Protein AF-A0A6N9V936-F1 (afdb_monomer_lite)

Radius of gyration: 14.35 Å; chains: 1; bounding box: 36×23×33 Å

Sequence (68 aa):
KRFIVHTEVYDVFTQRFTEAMRALRVGDPMDDTTEVGPLSSERGRSDLAELVDDAVERGAAVLCGGGR

InterPro domains:
  IPR015590 Aldehyde dehydrogenase domain [PF00171] (1-66)
  IPR016161 Aldehyde/histidinol dehydrogenase [SSF53720] (1-68)
  IPR016163 Aldehyde dehydrogenase, C-terminal [G3DSA:3.40.309.10] (1-68)
  IPR047110 Succinate-semialdehyde dehydrogenase [NADP(+)] GABD/Sad-like [PTHR43217] (1-67)

Foldseek 3Di:
DDDDDDPVCVVVCVVVVLVVVQPAAEDDPPDPNHPHYDDPDPVVVVVVLVVLVVCVVVPDDDSDDSDD

Organism: Streptomyces microflavus (NCBI:txid1919)

pLDDT: mean 95.52, std 5.57, range [60.62, 98.5]

Secondary s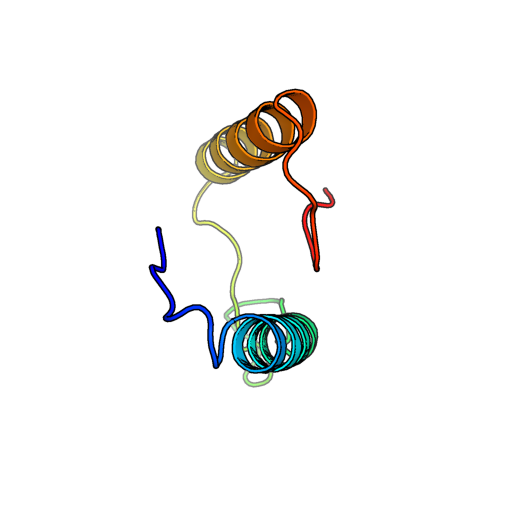tructure (DSSP, 8-state):
------GGGHHHHHHHHHHHHHH--B--TTSTT-SB---S-HHHHHHHHHHHHHHHHTT----S----

S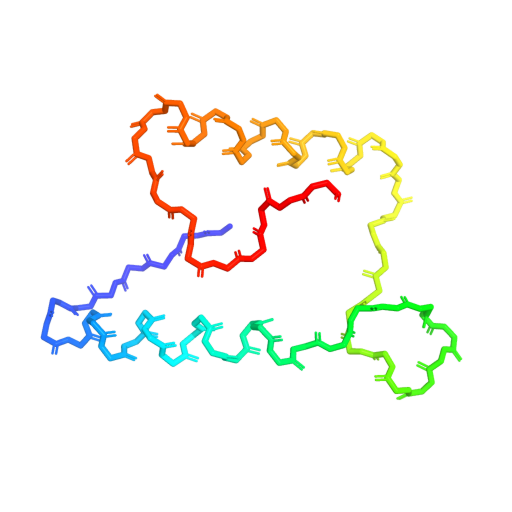tructure (mmCIF, N/CA/C/O backbone):
data_AF-A0A6N9V936-F1
#
_entry.id   AF-A0A6N9V936-F1
#
loop_
_atom_site.group_PDB
_atom_site.id
_atom_site.type_symbol
_atom_site.label_atom_id
_atom_site.label_alt_id
_atom_site.label_comp_id
_atom_site.label_asym_id
_atom_site.label_entity_id
_atom_site.label_seq_id
_atom_site.pdbx_PDB_ins_code
_atom_site.Cartn_x
_atom_site.Cartn_y
_atom_site.Cartn_z
_atom_site.occupancy
_atom_site.B_iso_or_equiv
_atom_site.auth_seq_id
_atom_site.auth_comp_id
_atom_site.auth_asym_id
_atom_site.auth_atom_id
_atom_site.pdbx_PDB_model_num
ATOM 1 N N . LYS A 1 1 ? -3.072 7.227 -3.568 1.00 79.06 1 LYS A N 1
ATOM 2 C CA . LYS A 1 1 ? -4.519 7.469 -3.840 1.00 79.06 1 LYS A CA 1
ATOM 3 C C . LYS A 1 1 ? -5.333 7.154 -2.585 1.00 79.06 1 LYS A C 1
ATOM 5 O O . LYS A 1 1 ? -4.796 6.498 -1.707 1.00 79.06 1 LYS A O 1
ATOM 10 N N . ARG A 1 2 ? -6.584 7.624 -2.487 1.00 94.19 2 ARG A N 1
ATOM 11 C CA . ARG A 1 2 ? -7.463 7.411 -1.323 1.00 94.19 2 ARG A CA 1
ATOM 12 C C . ARG A 1 2 ? -8.720 6.649 -1.738 1.00 94.19 2 ARG A C 1
ATOM 14 O O . ARG A 1 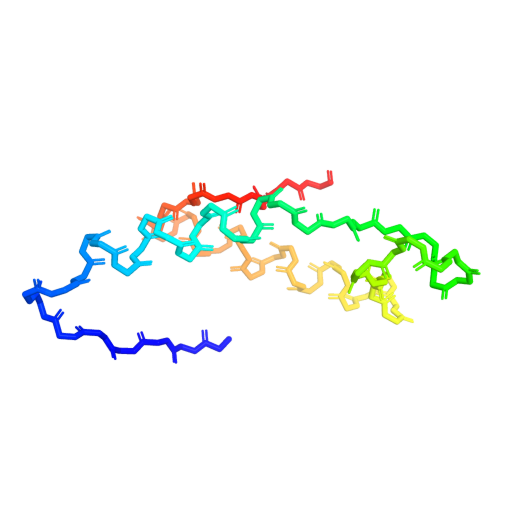2 ? -9.348 7.039 -2.718 1.00 94.19 2 ARG A O 1
ATOM 21 N N . PHE A 1 3 ? -9.072 5.611 -0.987 1.00 95.75 3 PHE A N 1
ATOM 22 C CA . PHE A 1 3 ? -10.339 4.890 -1.109 1.00 95.75 3 PHE A CA 1
ATOM 23 C C . PHE A 1 3 ? -11.240 5.275 0.070 1.00 95.75 3 PHE A C 1
ATOM 25 O O . PHE A 1 3 ? -10.756 5.388 1.193 1.00 95.75 3 PHE A O 1
ATOM 32 N N . ILE A 1 4 ? -12.529 5.505 -0.184 1.00 97.31 4 ILE A N 1
ATOM 33 C CA . ILE A 1 4 ? -13.549 5.732 0.849 1.00 97.31 4 ILE A CA 1
ATOM 34 C C . ILE A 1 4 ? -14.537 4.579 0.716 1.00 97.31 4 ILE A C 1
ATOM 36 O O . ILE A 1 4 ? -15.123 4.397 -0.349 1.00 97.31 4 ILE A O 1
ATOM 40 N N . VAL A 1 5 ? -14.666 3.776 1.767 1.00 97.50 5 VAL A N 1
ATOM 41 C CA . VAL A 1 5 ? -15.407 2.511 1.744 1.00 97.50 5 VAL A CA 1
ATOM 42 C C . VAL A 1 5 ? -16.517 2.574 2.784 1.00 97.50 5 VAL A C 1
ATOM 44 O O . VAL A 1 5 ? -16.303 3.079 3.885 1.00 97.50 5 VAL A O 1
ATOM 47 N N . HIS A 1 6 ? -17.707 2.090 2.425 1.00 98.31 6 HIS A N 1
ATOM 48 C CA . HIS A 1 6 ? -18.831 2.021 3.354 1.00 98.31 6 HIS A CA 1
ATOM 49 C C . HIS A 1 6 ? -18.497 1.093 4.529 1.00 98.31 6 HIS A C 1
ATOM 51 O O . HIS A 1 6 ? -17.890 0.038 4.335 1.00 98.31 6 HIS A O 1
ATOM 57 N N . THR A 1 7 ? -18.906 1.473 5.740 1.00 97.69 7 THR A N 1
ATOM 58 C CA . THR A 1 7 ? -18.527 0.783 6.985 1.00 97.69 7 THR A CA 1
ATOM 59 C C . THR A 1 7 ? -18.924 -0.692 6.983 1.00 97.69 7 THR A C 1
ATOM 61 O O . THR A 1 7 ? -18.143 -1.527 7.422 1.00 97.69 7 THR A O 1
ATOM 64 N N . GLU A 1 8 ? -20.079 -1.030 6.406 1.00 98.50 8 GLU A N 1
ATOM 65 C CA . GLU A 1 8 ? -20.582 -2.413 6.323 1.00 98.50 8 GLU A CA 1
ATOM 66 C C . GLU A 1 8 ? -19.705 -3.363 5.494 1.00 98.50 8 GLU A C 1
ATOM 68 O O . GLU A 1 8 ? -19.822 -4.578 5.632 1.00 98.50 8 GLU A O 1
ATOM 73 N N . VAL A 1 9 ? -18.836 -2.842 4.623 1.00 98.06 9 VAL A N 1
ATOM 74 C CA . VAL A 1 9 ? -17.980 -3.664 3.749 1.00 98.06 9 VAL A CA 1
ATOM 75 C C . VAL A 1 9 ? -16.492 -3.386 3.940 1.00 98.06 9 VAL A C 1
ATOM 77 O O . VAL A 1 9 ? -15.670 -3.941 3.210 1.00 98.06 9 VAL A O 1
ATOM 80 N N . TYR A 1 10 ? -16.133 -2.547 4.915 1.00 98.12 10 TYR A N 1
ATOM 81 C CA . TYR A 1 10 ? -14.759 -2.104 5.137 1.00 98.12 10 TYR A CA 1
ATOM 82 C C . TYR A 1 10 ? -13.800 -3.275 5.377 1.00 98.12 10 TYR A C 1
ATOM 84 O O . TYR A 1 10 ? -12.780 -3.373 4.692 1.00 98.12 10 TYR A O 1
ATOM 92 N N . ASP A 1 11 ? -14.141 -4.187 6.288 1.00 97.94 11 ASP A N 1
ATOM 93 C CA . ASP A 1 11 ? -13.250 -5.291 6.663 1.00 97.94 11 ASP A CA 1
ATOM 94 C C . ASP A 1 11 ? -13.027 -6.254 5.491 1.00 97.94 11 ASP A C 1
ATOM 96 O O . ASP A 1 11 ? -11.891 -6.585 5.147 1.00 97.94 11 ASP A O 1
ATOM 100 N N . VAL A 1 12 ? -14.111 -6.633 4.805 1.00 98.25 12 VAL A N 1
ATOM 101 C CA . VAL A 1 12 ? -14.061 -7.545 3.651 1.00 98.25 12 VAL A CA 1
ATOM 102 C C . VAL A 1 12 ? -13.285 -6.926 2.489 1.00 98.25 12 VAL A C 1
ATOM 104 O O . VAL A 1 12 ? -12.491 -7.612 1.842 1.00 98.25 12 VAL A O 1
ATOM 107 N N . PHE A 1 13 ? -13.495 -5.636 2.214 1.00 98.06 13 PHE A N 1
ATOM 108 C CA . PHE A 1 13 ? -12.742 -4.918 1.188 1.00 98.06 13 PHE A CA 1
ATOM 109 C C . PHE A 1 13 ? -11.252 -4.901 1.522 1.00 98.06 13 PHE A C 1
ATOM 111 O O . PHE A 1 13 ? -10.425 -5.267 0.688 1.00 98.06 13 PHE A O 1
ATOM 118 N N . THR A 1 14 ? -10.921 -4.505 2.751 1.00 97.75 14 THR A N 1
ATOM 119 C CA . THR A 1 14 ? -9.541 -4.336 3.205 1.00 97.75 14 THR A CA 1
ATOM 120 C C . THR A 1 14 ? -8.781 -5.657 3.156 1.00 97.75 14 THR A C 1
ATOM 122 O O . THR A 1 14 ? -7.656 -5.695 2.651 1.00 97.75 14 THR A O 1
ATOM 125 N N . GLN A 1 15 ? -9.411 -6.751 3.589 1.00 98.25 15 GLN A N 1
ATOM 126 C CA . GLN A 1 15 ? -8.844 -8.092 3.491 1.00 98.25 15 GLN A CA 1
ATOM 127 C C . GLN A 1 15 ? -8.548 -8.474 2.033 1.00 98.25 15 GLN A C 1
ATOM 129 O O . GLN A 1 15 ? -7.396 -8.736 1.686 1.00 98.25 15 GLN A O 1
ATOM 134 N N . ARG A 1 16 ? -9.566 -8.457 1.162 1.00 98.31 16 ARG A N 1
ATOM 135 C CA . ARG A 1 16 ? -9.424 -8.910 -0.234 1.00 98.31 16 ARG A CA 1
ATOM 136 C C . ARG A 1 16 ? -8.449 -8.052 -1.029 1.00 98.31 16 ARG A C 1
ATOM 138 O O . ARG A 1 16 ? -7.691 -8.571 -1.843 1.00 98.31 16 ARG A O 1
ATOM 145 N N . PHE A 1 17 ? -8.459 -6.741 -0.797 1.00 97.75 17 PHE A N 1
ATOM 146 C CA . PHE A 1 17 ? -7.522 -5.829 -1.439 1.00 97.75 17 PHE A CA 1
ATOM 147 C C . PHE A 1 17 ? -6.085 -6.137 -1.012 1.00 97.75 17 PHE A C 1
ATOM 149 O O . PHE A 1 17 ? -5.201 -6.241 -1.858 1.00 97.75 17 PHE A O 1
ATOM 156 N N . THR A 1 18 ? -5.858 -6.348 0.287 1.00 97.56 18 THR A N 1
ATOM 157 C CA . THR A 1 18 ? -4.536 -6.706 0.818 1.00 97.56 18 THR A CA 1
ATOM 158 C C . THR A 1 18 ? -4.041 -8.034 0.241 1.00 97.56 18 THR A C 1
ATOM 160 O O . THR A 1 18 ? -2.883 -8.134 -0.158 1.00 97.56 18 THR A O 1
ATOM 163 N N . GLU A 1 19 ? -4.907 -9.046 0.161 1.00 98.38 19 GLU A N 1
ATOM 164 C CA . GLU A 1 19 ? -4.589 -10.348 -0.441 1.00 98.38 19 GLU A CA 1
ATOM 165 C C . GLU A 1 19 ? -4.211 -10.214 -1.922 1.00 98.38 19 GLU A C 1
ATOM 167 O O . GLU A 1 19 ? -3.173 -10.730 -2.336 1.00 98.38 19 GLU A O 1
ATOM 172 N N . ALA A 1 20 ? -4.993 -9.461 -2.701 1.00 97.94 20 ALA A N 1
ATOM 173 C CA . ALA A 1 20 ? -4.706 -9.222 -4.113 1.00 97.94 20 ALA A CA 1
ATOM 174 C C . ALA A 1 20 ? -3.372 -8.485 -4.314 1.00 97.94 20 ALA A C 1
ATOM 176 O O . ALA A 1 20 ? -2.572 -8.889 -5.153 1.00 97.94 20 ALA A O 1
ATOM 177 N N . MET A 1 21 ? -3.091 -7.451 -3.513 1.00 96.81 21 MET A N 1
ATOM 178 C CA . MET A 1 21 ? -1.828 -6.708 -3.596 1.00 96.81 21 MET A CA 1
ATOM 179 C C . MET A 1 21 ? -0.612 -7.569 -3.227 1.00 96.81 21 MET A C 1
ATOM 181 O O . MET A 1 21 ? 0.444 -7.413 -3.833 1.00 96.81 21 MET A O 1
ATOM 185 N N . ARG A 1 22 ? -0.747 -8.491 -2.262 1.00 96.75 22 ARG A N 1
ATOM 186 C CA . ARG A 1 22 ? 0.321 -9.437 -1.883 1.00 96.75 22 ARG A CA 1
ATOM 187 C C . ARG A 1 22 ? 0.631 -10.462 -2.972 1.00 96.75 22 ARG A C 1
ATOM 189 O O . ARG A 1 22 ? 1.740 -10.985 -2.988 1.00 96.75 22 ARG A O 1
ATOM 196 N N . ALA A 1 23 ? -0.339 -10.776 -3.825 1.00 97.50 23 ALA A N 1
ATOM 197 C CA . ALA A 1 23 ? -0.191 -11.780 -4.872 1.00 97.50 23 ALA A CA 1
ATOM 198 C C . ALA A 1 23 ? 0.536 -11.258 -6.124 1.00 97.50 23 ALA A C 1
ATOM 200 O O . ALA A 1 23 ? 0.969 -12.069 -6.939 1.00 97.50 23 ALA A O 1
ATOM 201 N N . LEU A 1 24 ? 0.676 -9.936 -6.277 1.00 97.25 24 LEU A N 1
ATOM 202 C CA . LEU A 1 24 ? 1.311 -9.329 -7.447 1.00 97.25 24 LEU A CA 1
ATOM 203 C C . LEU A 1 24 ? 2.801 -9.679 -7.527 1.00 97.25 24 LEU A C 1
ATOM 205 O O . LEU A 1 24 ? 3.554 -9.491 -6.566 1.00 97.25 24 LEU A O 1
ATOM 209 N N . ARG A 1 25 ? 3.247 -10.105 -8.711 1.00 96.81 25 ARG A N 1
ATOM 210 C CA . ARG A 1 25 ? 4.670 -10.309 -9.012 1.00 96.81 25 ARG A CA 1
ATOM 211 C C . ARG A 1 25 ? 5.346 -9.002 -9.412 1.00 96.81 25 ARG A C 1
ATOM 213 O O . ARG A 1 25 ? 5.090 -8.456 -10.485 1.00 96.81 25 ARG A O 1
ATOM 220 N N . VAL A 1 26 ? 6.225 -8.515 -8.538 1.00 95.50 26 VAL A N 1
ATOM 221 C CA . VAL A 1 26 ? 7.088 -7.354 -8.791 1.00 95.50 26 VAL A CA 1
ATOM 222 C C . VAL A 1 26 ? 8.409 -7.833 -9.391 1.00 95.50 26 VAL A C 1
ATOM 224 O O . VAL A 1 26 ? 9.042 -8.717 -8.813 1.00 95.50 26 VAL A O 1
ATOM 227 N N . GLY A 1 27 ? 8.842 -7.263 -10.516 1.00 95.69 27 GLY A N 1
ATOM 228 C CA . GLY A 1 27 ? 10.009 -7.786 -11.231 1.00 95.69 27 GLY A CA 1
ATOM 229 C C . GLY A 1 27 ? 10.511 -6.931 -12.391 1.00 95.69 27 GLY A C 1
ATOM 230 O O . GLY A 1 27 ? 10.189 -5.746 -12.511 1.00 95.69 27 GLY A O 1
ATOM 231 N N . ASP A 1 28 ? 11.346 -7.549 -13.228 1.00 96.94 28 ASP A N 1
ATOM 232 C CA . ASP A 1 28 ? 11.877 -6.950 -14.454 1.00 96.94 28 ASP A CA 1
ATOM 233 C C . ASP A 1 28 ? 10.721 -6.671 -15.433 1.00 96.94 28 ASP A C 1
ATOM 235 O O . ASP A 1 28 ? 9.958 -7.591 -15.737 1.00 96.94 28 ASP A O 1
ATOM 239 N N . PRO A 1 29 ? 10.559 -5.435 -15.941 1.00 95.50 29 PRO A N 1
ATOM 240 C CA . PRO A 1 29 ? 9.495 -5.109 -16.889 1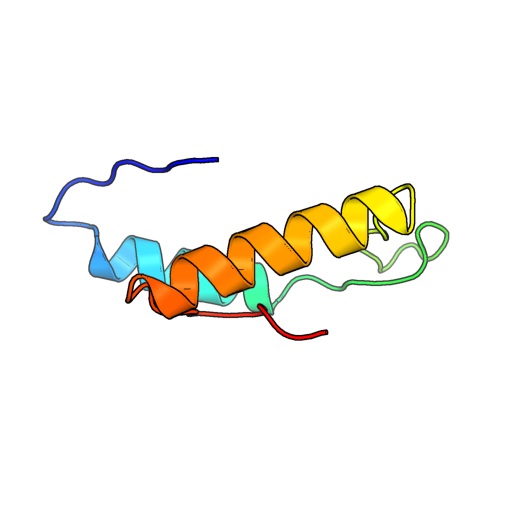.00 95.50 29 PRO A CA 1
ATOM 241 C C . PRO A 1 29 ? 9.606 -5.838 -18.240 1.00 95.50 29 PRO A C 1
ATOM 243 O O . PRO A 1 29 ? 8.657 -5.778 -19.017 1.00 95.50 29 PRO A O 1
ATOM 246 N N . MET A 1 30 ? 10.739 -6.482 -18.541 1.00 97.12 30 MET A N 1
ATOM 247 C CA . MET A 1 30 ? 10.930 -7.307 -19.740 1.00 97.12 30 MET A CA 1
ATOM 248 C C . MET A 1 30 ? 10.563 -8.786 -19.530 1.00 97.12 30 MET A C 1
ATOM 250 O O . MET A 1 30 ? 10.583 -9.549 -20.493 1.00 97.12 30 MET A O 1
ATOM 254 N N . ASP A 1 31 ? 10.252 -9.205 -18.300 1.00 97.81 31 ASP A N 1
ATOM 255 C CA . ASP A 1 31 ? 9.758 -10.553 -18.000 1.00 97.81 31 ASP A CA 1
ATOM 256 C C . ASP A 1 31 ? 8.226 -10.596 -18.137 1.00 97.81 31 ASP A C 1
ATOM 258 O O . ASP A 1 31 ? 7.511 -9.860 -17.456 1.00 97.81 31 ASP A O 1
ATOM 262 N N . ASP A 1 32 ? 7.714 -11.494 -18.984 1.00 96.50 32 ASP A N 1
ATOM 263 C CA . ASP A 1 32 ? 6.276 -11.664 -19.247 1.00 96.50 32 ASP A CA 1
ATOM 264 C C . ASP A 1 32 ? 5.462 -12.083 -18.005 1.00 96.50 32 ASP A C 1
ATOM 266 O O . ASP A 1 32 ? 4.230 -12.012 -18.000 1.00 96.50 32 ASP A O 1
ATOM 270 N N . THR A 1 33 ? 6.125 -12.557 -16.948 1.00 97.38 33 THR A N 1
ATOM 271 C CA . THR A 1 33 ? 5.490 -12.940 -15.682 1.00 97.38 33 THR A CA 1
ATOM 272 C C . THR A 1 33 ? 5.386 -11.793 -14.677 1.00 97.38 33 THR A C 1
ATOM 274 O O . THR A 1 33 ? 4.699 -11.951 -13.660 1.00 97.38 33 THR A O 1
ATOM 277 N N . THR A 1 34 ? 6.028 -10.653 -14.952 1.00 98.06 34 THR A N 1
ATOM 278 C CA . THR A 1 34 ? 5.967 -9.451 -14.118 1.00 98.06 34 THR A CA 1
ATOM 279 C C . THR A 1 34 ? 4.615 -8.761 -14.267 1.00 98.06 34 THR A C 1
ATOM 281 O O . THR A 1 34 ? 4.177 -8.413 -15.360 1.00 98.06 34 THR A O 1
ATOM 284 N N . GLU A 1 35 ? 3.969 -8.491 -13.137 1.00 97.88 35 GLU A N 1
ATOM 285 C CA . GLU A 1 35 ? 2.699 -7.758 -13.076 1.00 97.88 35 GLU A CA 1
ATOM 286 C C . GLU A 1 35 ? 2.914 -6.292 -12.680 1.00 97.88 35 GLU A C 1
ATOM 288 O O . GLU A 1 35 ? 2.120 -5.419 -13.037 1.00 97.88 35 GLU A O 1
ATOM 293 N N . VAL A 1 36 ? 3.997 -6.005 -11.948 1.00 96.62 36 VAL A N 1
ATOM 294 C CA . VAL A 1 36 ? 4.361 -4.658 -11.496 1.00 96.62 36 VAL A CA 1
ATOM 295 C C . VAL A 1 36 ? 5.851 -4.414 -11.731 1.00 96.62 36 VAL A C 1
ATOM 297 O O . VAL A 1 36 ? 6.705 -5.056 -11.124 1.00 96.62 36 VAL A O 1
ATOM 300 N N . GLY A 1 37 ? 6.167 -3.459 -12.605 1.00 95.81 37 GLY A N 1
ATOM 301 C CA . GLY A 1 37 ? 7.540 -3.016 -12.848 1.00 95.81 37 GLY A CA 1
ATOM 302 C C . GLY A 1 37 ? 8.071 -2.051 -11.776 1.00 95.81 37 GLY A C 1
ATOM 303 O O . GLY A 1 37 ? 7.329 -1.616 -10.888 1.00 95.81 37 GLY A O 1
ATOM 304 N N . PRO A 1 38 ? 9.356 -1.671 -11.859 1.00 95.31 38 PRO A N 1
ATOM 305 C CA . PRO A 1 38 ? 9.968 -0.733 -10.929 1.00 95.31 38 PRO A CA 1
ATOM 306 C C . PRO A 1 38 ? 9.427 0.690 -11.113 1.00 95.31 38 PRO A C 1
ATOM 308 O O . PRO A 1 38 ? 8.820 1.044 -12.126 1.00 95.31 38 PRO A O 1
ATOM 311 N N . LEU A 1 39 ? 9.715 1.550 -10.138 1.00 95.38 39 LEU A N 1
ATOM 312 C CA . LEU A 1 39 ? 9.528 2.988 -10.302 1.00 95.38 39 LEU A CA 1
ATOM 313 C C . LEU A 1 39 ? 10.553 3.554 -11.294 1.00 95.38 39 LEU A C 1
ATOM 315 O O . LEU A 1 39 ? 11.678 3.072 -11.393 1.00 95.38 39 LEU A O 1
ATOM 319 N N . SER A 1 40 ? 10.176 4.620 -12.002 1.00 95.38 40 SER A N 1
ATOM 320 C CA . SER A 1 40 ? 10.981 5.200 -13.087 1.00 95.38 40 SER A CA 1
ATOM 321 C C . SER A 1 40 ? 12.269 5.898 -12.634 1.00 95.38 40 SER A C 1
ATOM 323 O O . SER A 1 40 ? 13.102 6.244 -13.469 1.00 95.38 40 SER A O 1
ATOM 325 N N . SER A 1 41 ? 12.424 6.169 -11.335 1.00 97.31 41 SER A N 1
ATOM 326 C CA . SER A 1 41 ? 13.594 6.854 -10.787 1.00 97.31 41 SER A CA 1
ATOM 327 C C . SER A 1 41 ? 13.815 6.516 -9.317 1.00 97.31 41 SER A C 1
ATOM 329 O O . SER A 1 41 ? 12.870 6.245 -8.574 1.00 97.31 41 SER A O 1
ATOM 331 N N . GLU A 1 42 ? 15.069 6.615 -8.881 1.00 96.38 42 GLU A N 1
ATOM 332 C CA . GLU A 1 42 ? 15.442 6.467 -7.474 1.00 96.38 42 GLU A CA 1
ATOM 333 C C . GLU A 1 42 ? 14.789 7.536 -6.594 1.00 96.38 42 GLU A C 1
ATOM 335 O O . GLU A 1 42 ? 14.273 7.216 -5.528 1.00 96.38 42 GLU A O 1
ATOM 340 N N . ARG A 1 43 ? 14.732 8.788 -7.070 1.00 97.25 43 ARG A N 1
ATOM 341 C CA . ARG A 1 43 ? 14.050 9.874 -6.357 1.00 97.25 43 ARG A CA 1
ATOM 342 C C . ARG A 1 43 ? 12.582 9.541 -6.106 1.00 97.25 43 ARG A C 1
ATOM 344 O O . ARG A 1 43 ? 12.137 9.622 -4.973 1.00 97.25 43 ARG A O 1
ATOM 351 N N . GLY A 1 44 ? 11.852 9.098 -7.132 1.00 96.62 44 GLY A N 1
ATOM 352 C CA . GLY A 1 44 ? 10.449 8.708 -6.969 1.00 96.62 44 GLY A CA 1
ATOM 353 C C . GLY A 1 44 ? 10.260 7.553 -5.979 1.00 96.62 44 GLY A C 1
ATOM 354 O O . GLY A 1 44 ? 9.254 7.511 -5.275 1.00 96.62 44 GLY A O 1
ATOM 355 N N . ARG A 1 45 ? 11.235 6.640 -5.888 1.00 95.31 45 ARG A N 1
ATOM 356 C CA . ARG A 1 45 ? 11.246 5.567 -4.885 1.00 95.31 45 ARG A CA 1
ATOM 357 C C . ARG A 1 45 ? 11.461 6.105 -3.471 1.00 95.31 45 ARG A C 1
ATOM 359 O O . ARG A 1 45 ? 10.731 5.699 -2.572 1.00 95.31 45 ARG A O 1
ATOM 366 N N . SER A 1 46 ? 12.429 6.997 -3.277 1.00 96.31 46 SER A N 1
ATOM 367 C CA . SER A 1 46 ? 12.707 7.609 -1.973 1.00 96.31 46 SER A CA 1
ATOM 368 C C . SER A 1 46 ? 11.545 8.485 -1.498 1.00 96.31 46 SER A C 1
ATOM 370 O O . SER A 1 46 ? 11.071 8.283 -0.385 1.00 96.31 46 SER A O 1
ATOM 372 N N . ASP A 1 47 ? 11.008 9.347 -2.367 1.00 96.12 47 ASP A N 1
ATOM 373 C CA . ASP A 1 47 ? 9.856 10.205 -2.057 1.00 96.12 47 ASP A CA 1
ATOM 374 C C . ASP A 1 47 ? 8.636 9.356 -1.632 1.00 96.12 47 ASP A C 1
ATOM 376 O O . ASP A 1 47 ? 7.907 9.706 -0.706 1.00 96.12 47 ASP A O 1
ATOM 380 N N . LEU A 1 48 ? 8.405 8.206 -2.284 1.00 95.06 48 LEU A N 1
ATOM 381 C CA . LEU A 1 48 ? 7.314 7.301 -1.911 1.00 95.06 48 LEU A CA 1
ATOM 382 C C . LEU A 1 48 ? 7.559 6.605 -0.566 1.00 95.06 48 LEU A C 1
ATOM 384 O O . LEU A 1 48 ? 6.610 6.428 0.196 1.00 95.06 48 LEU A O 1
ATOM 388 N N . ALA A 1 49 ? 8.801 6.207 -0.282 1.00 95.38 49 ALA A N 1
ATOM 389 C CA . ALA A 1 49 ? 9.162 5.593 0.993 1.00 95.38 49 ALA A CA 1
ATOM 390 C C . ALA A 1 49 ? 8.946 6.570 2.160 1.00 95.38 49 ALA A C 1
ATOM 392 O O . ALA A 1 49 ? 8.318 6.196 3.145 1.00 95.38 49 ALA A O 1
ATOM 393 N N . GLU A 1 50 ? 9.344 7.836 2.003 1.00 96.56 50 GLU A N 1
ATOM 394 C CA . GLU A 1 50 ? 9.118 8.883 3.010 1.00 96.56 50 GLU A CA 1
ATOM 395 C C . GLU A 1 50 ? 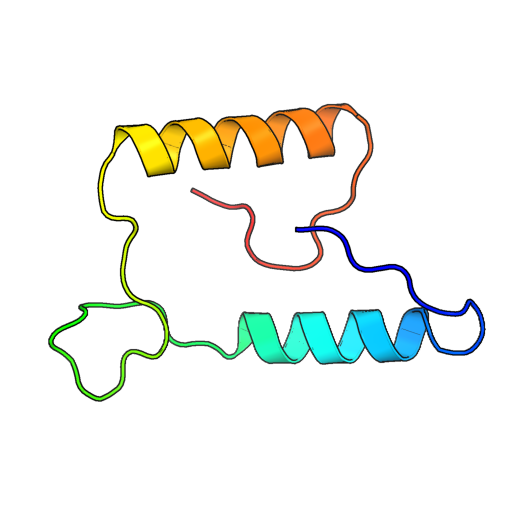7.627 9.096 3.310 1.00 96.56 50 GLU A C 1
ATOM 397 O O . GLU A 1 50 ? 7.242 9.268 4.464 1.00 96.56 50 GLU A O 1
ATOM 402 N N . LEU A 1 51 ? 6.761 9.031 2.291 1.00 95.62 51 LEU A N 1
ATOM 403 C CA . LEU A 1 51 ? 5.309 9.130 2.489 1.00 95.62 51 LEU A CA 1
ATOM 404 C C . LEU A 1 51 ? 4.730 7.940 3.267 1.00 95.62 51 LEU A C 1
ATOM 406 O O . LEU A 1 51 ? 3.749 8.104 3.994 1.00 95.62 51 LEU A O 1
ATOM 410 N N . VAL A 1 52 ? 5.290 6.741 3.085 1.00 95.69 52 VAL A N 1
ATOM 411 C CA . VAL A 1 52 ? 4.886 5.555 3.854 1.00 95.69 52 VAL A CA 1
ATOM 412 C C . VAL A 1 52 ? 5.360 5.689 5.299 1.00 95.69 52 VAL A C 1
ATOM 414 O O . VAL A 1 52 ? 4.554 5.486 6.207 1.00 95.69 52 VAL A O 1
ATOM 417 N N . ASP A 1 53 ? 6.617 6.082 5.502 1.00 96.06 53 ASP A N 1
ATOM 418 C CA . ASP A 1 53 ? 7.211 6.270 6.827 1.00 96.06 53 ASP A CA 1
ATOM 419 C C . ASP A 1 53 ? 6.441 7.337 7.632 1.00 96.06 53 ASP A C 1
ATOM 421 O O . ASP A 1 53 ? 5.985 7.047 8.739 1.00 96.06 53 ASP A O 1
ATOM 425 N N . ASP A 1 54 ? 6.161 8.513 7.050 1.00 97.31 54 ASP A N 1
ATOM 426 C CA . ASP A 1 54 ? 5.364 9.576 7.693 1.00 97.31 54 ASP A CA 1
ATOM 427 C C . ASP A 1 54 ? 3.950 9.094 8.069 1.00 97.31 54 ASP A C 1
ATOM 429 O O . ASP A 1 54 ? 3.445 9.397 9.153 1.00 97.31 54 ASP A O 1
ATOM 433 N N . ALA A 1 55 ? 3.297 8.296 7.217 1.00 96.00 55 ALA A N 1
ATOM 434 C CA . ALA A 1 55 ? 1.975 7.756 7.528 1.00 96.00 55 ALA A CA 1
ATOM 435 C C . ALA A 1 55 ? 2.011 6.796 8.729 1.00 96.00 55 ALA A C 1
ATOM 437 O O . ALA A 1 55 ? 1.119 6.844 9.583 1.00 96.00 55 ALA A O 1
ATOM 438 N N . VAL A 1 56 ? 3.035 5.941 8.809 1.00 96.38 56 VAL A N 1
ATOM 439 C CA . VAL A 1 56 ? 3.228 5.008 9.929 1.00 96.38 56 VAL A CA 1
ATOM 440 C C . VAL A 1 56 ? 3.556 5.760 11.216 1.00 96.38 56 VAL A C 1
ATOM 442 O O . VAL A 1 56 ? 2.953 5.471 12.250 1.00 96.38 56 VAL A O 1
ATOM 445 N N . GLU A 1 57 ? 4.424 6.772 11.158 1.00 97.44 57 GLU A N 1
ATOM 446 C CA . GLU A 1 57 ? 4.728 7.650 12.298 1.00 97.44 57 GLU A CA 1
ATOM 447 C C . GLU A 1 57 ? 3.475 8.363 12.832 1.00 97.44 57 GLU A C 1
ATOM 449 O O . GLU A 1 57 ? 3.335 8.580 14.038 1.00 97.44 57 GLU A O 1
ATOM 454 N N . ARG A 1 58 ? 2.513 8.665 11.952 1.00 97.94 58 ARG A N 1
ATOM 455 C CA . ARG A 1 58 ? 1.203 9.237 12.305 1.00 97.94 58 ARG A CA 1
ATOM 456 C C . ARG A 1 58 ? 0.160 8.202 12.750 1.00 97.94 58 ARG A C 1
ATOM 458 O O . ARG A 1 58 ? -0.992 8.572 12.979 1.00 97.94 58 ARG A O 1
ATOM 465 N N . GLY A 1 59 ? 0.535 6.931 12.893 1.00 97.75 59 GLY A N 1
ATOM 466 C CA . GLY A 1 59 ? -0.318 5.867 13.431 1.00 97.75 59 GLY A CA 1
ATOM 467 C C . GLY A 1 59 ? -1.090 5.053 12.390 1.00 97.75 59 GLY A C 1
ATOM 468 O O . GLY A 1 59 ? -2.008 4.319 12.760 1.00 97.75 59 GLY A O 1
ATOM 469 N N . ALA A 1 60 ? -0.759 5.160 11.099 1.00 96.88 60 ALA A N 1
ATOM 470 C CA . ALA A 1 60 ? -1.315 4.259 10.093 1.00 96.88 60 ALA A CA 1
ATOM 471 C C . ALA A 1 60 ? -0.752 2.835 10.243 1.00 96.88 60 ALA A C 1
ATOM 473 O O . ALA A 1 60 ? 0.404 2.635 10.612 1.00 96.88 60 ALA A O 1
ATOM 474 N N . ALA A 1 61 ? -1.563 1.832 9.898 1.00 95.44 61 ALA A N 1
ATOM 475 C CA . ALA A 1 61 ? -1.141 0.436 9.859 1.00 95.44 61 ALA A CA 1
ATOM 476 C C . ALA A 1 61 ? -0.807 0.004 8.424 1.00 95.44 61 ALA A C 1
ATOM 478 O O . ALA A 1 61 ? -1.614 0.175 7.507 1.00 95.44 61 ALA A O 1
ATOM 479 N N . VAL A 1 62 ? 0.360 -0.614 8.236 1.00 96.44 62 VAL A N 1
ATOM 480 C CA . VAL A 1 62 ? 0.741 -1.246 6.966 1.00 96.44 62 VAL A CA 1
ATOM 481 C C . VAL A 1 62 ? 0.179 -2.663 6.926 1.00 96.44 62 VAL A C 1
ATOM 483 O O . VAL A 1 62 ? 0.575 -3.522 7.710 1.00 96.44 62 VAL A O 1
ATOM 486 N N . LEU A 1 63 ? -0.736 -2.925 5.992 1.00 96.50 63 LEU A N 1
ATOM 487 C CA . LEU A 1 63 ? -1.381 -4.237 5.857 1.00 96.50 63 LEU A CA 1
ATOM 488 C C . LEU A 1 63 ? -0.630 -5.190 4.917 1.00 96.50 63 LEU A C 1
ATOM 490 O O . LEU A 1 63 ? -0.730 -6.409 5.066 1.00 96.50 63 LEU A O 1
ATOM 494 N N . CYS A 1 64 ? 0.134 -4.660 3.960 1.00 95.56 64 CYS A N 1
ATOM 495 C CA . CYS A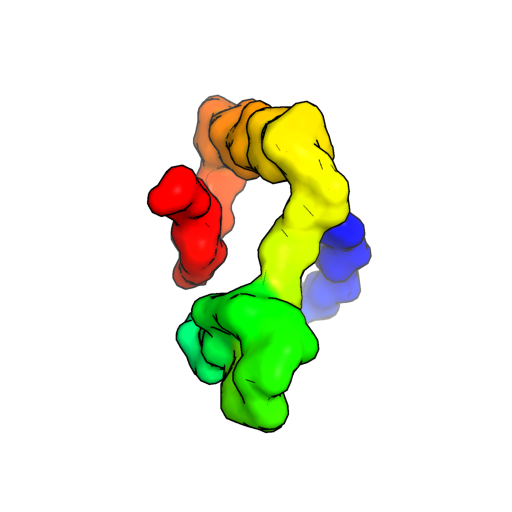 1 64 ? 1.041 -5.403 3.083 1.00 95.56 64 CYS A CA 1
ATOM 496 C C . CYS A 1 64 ? 2.086 -4.473 2.457 1.00 95.56 64 CYS A C 1
ATOM 498 O O . CYS A 1 64 ? 1.824 -3.285 2.278 1.00 95.56 64 CYS A O 1
ATOM 500 N N . GLY A 1 65 ? 3.237 -5.024 2.061 1.00 92.12 65 GLY A N 1
ATOM 501 C CA . GLY A 1 65 ? 4.330 -4.230 1.497 1.00 92.12 65 GLY A CA 1
ATOM 502 C C . GLY A 1 65 ? 4.928 -3.280 2.536 1.00 92.12 65 GLY A C 1
ATOM 503 O O . GLY A 1 65 ? 5.099 -3.667 3.688 1.00 92.12 65 GLY A O 1
ATOM 504 N N . GLY A 1 66 ? 5.256 -2.053 2.121 1.00 84.12 66 GLY A N 1
ATOM 505 C CA . GLY A 1 66 ? 5.781 -1.001 3.005 1.00 84.12 66 GLY A CA 1
ATOM 506 C C . GLY A 1 66 ? 7.212 -1.224 3.507 1.00 84.12 66 GLY A C 1
ATOM 507 O O . GLY A 1 66 ? 7.670 -0.488 4.370 1.00 84.12 66 GLY A O 1
ATOM 508 N N . GLY A 1 67 ? 7.911 -2.234 2.982 1.00 78.31 67 GLY A N 1
ATOM 509 C CA . GLY A 1 67 ? 9.342 -2.446 3.200 1.00 78.31 67 GLY A CA 1
ATOM 510 C C . GLY A 1 67 ? 10.198 -1.785 2.117 1.00 78.31 67 GLY A C 1
ATOM 511 O O . GLY A 1 67 ? 9.687 -1.409 1.060 1.00 78.31 67 GLY A O 1
ATOM 512 N N . ARG A 1 68 ? 11.500 -1.662 2.396 1.00 60.62 68 ARG A N 1
ATOM 513 C CA . ARG A 1 68 ? 12.520 -1.260 1.417 1.00 60.62 68 ARG A CA 1
ATOM 514 C C . ARG A 1 68 ? 12.917 -2.408 0.502 1.00 60.62 68 ARG A C 1
ATOM 516 O O . ARG A 1 68 ? 13.019 -3.541 1.020 1.00 60.62 68 ARG A O 1
#